Protein AF-A0A829D490-F1 (afdb_monomer_lite)

Sequence (42 aa):
MDHLIPIAKGGKSIKANLVPACKECNSAKKNKLPFEFDSETK

Radius of gyration: 9.92 Å; chains: 1; bounding box: 22×19×25 Å

pLDDT: mean 85.11, std 11.62, range [46.16, 94.75]

Structure (mmCIF, N/CA/C/O backbone):
data_AF-A0A829D490-F1
#
_entry.id   AF-A0A829D490-F1
#
loop_
_atom_site.group_PDB
_atom_site.id
_atom_site.type_symbol
_atom_site.label_atom_id
_atom_site.label_alt_id
_atom_site.label_comp_id
_atom_site.label_asym_id
_atom_site.label_entity_id
_atom_site.label_seq_id
_atom_site.pdbx_PDB_ins_code
_atom_site.Cartn_x
_atom_site.Cartn_y
_atom_site.Cartn_z
_atom_site.occupancy
_atom_site.B_iso_or_equiv
_atom_site.auth_seq_id
_atom_site.auth_comp_id
_atom_site.auth_asym_id
_atom_site.auth_atom_id
_atom_site.pdbx_PDB_model_num
ATOM 1 N N . MET A 1 1 ? -7.560 1.466 -2.554 1.00 85.69 1 MET A N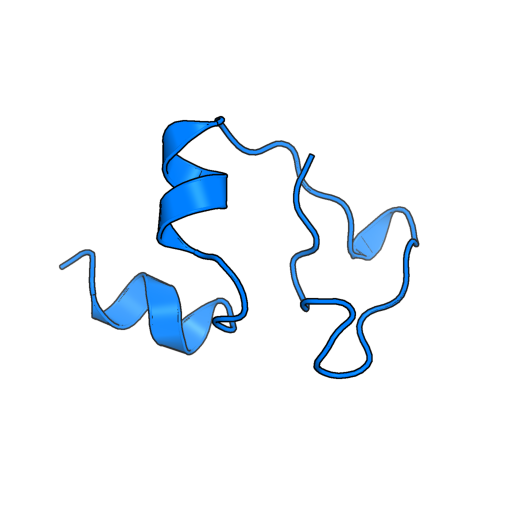 1
ATOM 2 C CA . MET A 1 1 ? -6.281 1.132 -3.213 1.00 85.69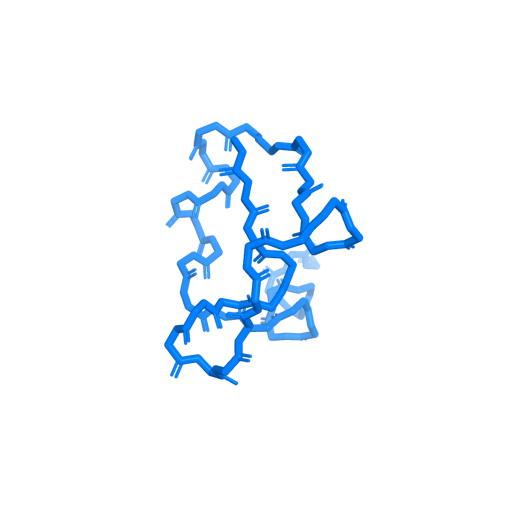 1 MET A CA 1
ATOM 3 C C . MET A 1 1 ? -5.216 1.266 -2.154 1.00 85.69 1 MET A C 1
ATOM 5 O O . MET A 1 1 ? -5.151 2.315 -1.527 1.00 85.69 1 MET A O 1
ATOM 9 N N . ASP A 1 2 ? -4.481 0.196 -1.918 1.00 90.62 2 ASP A N 1
ATOM 10 C CA . ASP A 1 2 ? -3.450 0.108 -0.889 1.00 90.62 2 ASP A CA 1
ATOM 11 C C . ASP A 1 2 ? -2.139 -0.340 -1.539 1.00 90.62 2 ASP A C 1
ATOM 13 O O . ASP A 1 2 ? -2.145 -1.017 -2.573 1.00 90.62 2 ASP A O 1
ATOM 17 N N . HIS A 1 3 ? -1.023 0.061 -0.943 1.00 92.25 3 HIS A N 1
ATOM 18 C CA . HIS A 1 3 ? 0.306 -0.363 -1.349 1.00 92.25 3 HIS A CA 1
ATOM 19 C C . HIS A 1 3 ? 0.727 -1.536 -0.471 1.00 92.25 3 HIS A C 1
ATOM 21 O O . HIS A 1 3 ? 0.912 -1.360 0.733 1.00 92.25 3 HIS A O 1
ATOM 27 N N . LEU A 1 4 ? 0.909 -2.724 -1.055 1.00 89.50 4 LEU A N 1
ATOM 28 C CA . LEU A 1 4 ? 1.333 -3.939 -0.349 1.00 89.50 4 LEU A CA 1
ATOM 29 C C . LEU A 1 4 ? 2.557 -3.651 0.536 1.00 89.50 4 LEU A C 1
ATOM 31 O O . LEU A 1 4 ? 2.528 -3.923 1.735 1.00 89.50 4 LEU A O 1
ATOM 35 N N . ILE A 1 5 ? 3.561 -2.997 -0.046 1.00 90.75 5 ILE A N 1
ATOM 36 C CA . ILE A 1 5 ? 4.684 -2.355 0.630 1.00 90.75 5 ILE A CA 1
ATOM 37 C C . ILE A 1 5 ? 4.393 -0.848 0.701 1.00 90.75 5 ILE A C 1
ATOM 39 O O . ILE A 1 5 ? 4.337 -0.206 -0.355 1.00 90.75 5 ILE A O 1
ATOM 43 N N . PRO A 1 6 ? 4.255 -0.260 1.904 1.00 92.00 6 PRO A N 1
ATOM 44 C CA . PRO A 1 6 ? 4.049 1.175 2.067 1.00 92.00 6 PRO A CA 1
ATOM 45 C C . PRO A 1 6 ? 5.168 1.999 1.422 1.00 92.00 6 PRO A C 1
ATOM 47 O O . PRO A 1 6 ? 6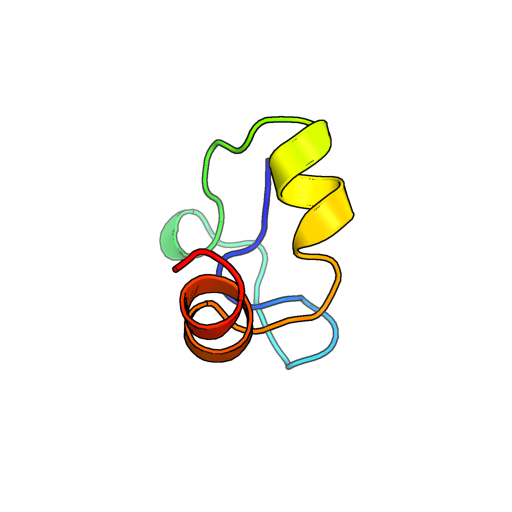.348 1.648 1.506 1.00 92.00 6 PRO A O 1
ATOM 50 N N . ILE A 1 7 ? 4.812 3.146 0.838 1.00 91.00 7 ILE A N 1
ATOM 51 C CA . ILE A 1 7 ? 5.779 4.065 0.208 1.00 91.00 7 ILE A CA 1
ATOM 52 C C . ILE A 1 7 ? 6.851 4.512 1.215 1.00 91.00 7 ILE A C 1
ATOM 54 O O . ILE A 1 7 ? 8.029 4.580 0.875 1.00 91.00 7 ILE A O 1
ATOM 58 N N . ALA A 1 8 ? 6.469 4.711 2.482 1.00 90.12 8 ALA A N 1
ATOM 59 C CA . ALA A 1 8 ? 7.386 5.064 3.568 1.00 90.12 8 ALA A CA 1
ATOM 60 C C . ALA A 1 8 ? 8.501 4.026 3.816 1.00 90.12 8 ALA A C 1
ATOM 62 O O . ALA A 1 8 ? 9.541 4.375 4.365 1.00 90.12 8 ALA A O 1
ATOM 63 N N . LYS A 1 9 ? 8.310 2.764 3.402 1.00 89.12 9 LYS A N 1
ATOM 64 C CA . LYS A 1 9 ? 9.308 1.683 3.497 1.00 89.12 9 LYS A CA 1
ATOM 65 C C . LYS A 1 9 ? 9.967 1.357 2.144 1.00 89.12 9 LYS A C 1
ATOM 67 O O . LYS A 1 9 ? 10.553 0.291 1.985 1.00 89.12 9 LYS A O 1
ATOM 72 N N . GLY A 1 10 ? 9.868 2.255 1.159 1.00 90.75 10 GLY A N 1
ATOM 73 C CA . GLY A 1 10 ? 10.468 2.081 -0.171 1.00 90.75 10 GLY A CA 1
ATOM 74 C C . GLY A 1 10 ? 9.571 1.377 -1.195 1.00 90.75 10 GLY A C 1
ATOM 75 O O . GLY A 1 10 ? 10.038 1.004 -2.274 1.00 90.75 10 GLY A O 1
ATOM 76 N N . GLY A 1 11 ? 8.283 1.198 -0.889 1.00 91.62 11 GLY A N 1
ATOM 77 C CA . GLY A 1 11 ? 7.304 0.676 -1.838 1.00 91.62 11 GLY A CA 1
ATOM 78 C C . GLY A 1 11 ? 7.094 1.604 -3.039 1.00 91.62 11 GLY A C 1
ATOM 79 O O . GLY A 1 11 ? 7.039 2.824 -2.900 1.00 91.62 11 GLY A O 1
ATOM 80 N N . LYS A 1 12 ? 6.949 1.025 -4.236 1.00 93.81 12 LYS A N 1
ATOM 81 C CA . LYS A 1 12 ? 6.730 1.770 -5.490 1.00 93.81 12 LYS A CA 1
ATOM 82 C C . LYS A 1 12 ? 5.262 1.722 -5.912 1.00 93.81 12 LYS A C 1
ATOM 84 O O . LYS A 1 12 ? 4.599 0.711 -5.702 1.00 93.81 12 LYS A O 1
ATOM 89 N N . SER A 1 13 ? 4.760 2.761 -6.576 1.00 93.88 13 SER A N 1
ATOM 90 C CA . SER A 1 13 ? 3.400 2.785 -7.148 1.00 93.88 13 SER A CA 1
ATOM 91 C C . SER A 1 13 ? 3.329 2.026 -8.480 1.00 93.88 13 SER A C 1
ATOM 93 O O . SER A 1 13 ? 3.053 2.602 -9.527 1.00 93.88 13 SER A O 1
ATOM 95 N N . ILE A 1 14 ? 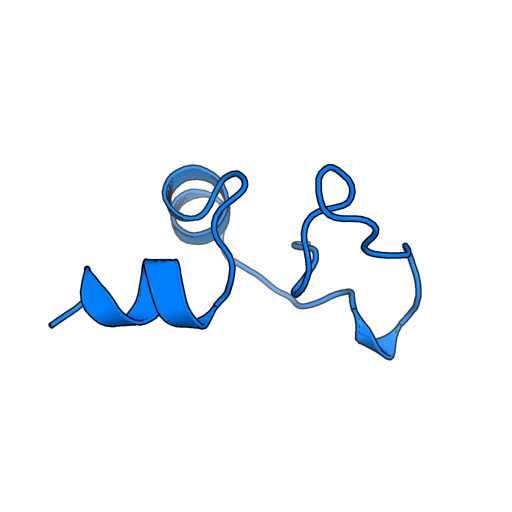3.625 0.726 -8.443 1.00 94.75 14 ILE A N 1
ATOM 96 C CA . ILE A 1 14 ? 3.553 -0.182 -9.596 1.00 94.75 14 ILE A CA 1
ATOM 97 C C . ILE A 1 14 ? 2.344 -1.107 -9.465 1.00 94.75 14 ILE A C 1
ATOM 99 O O . ILE A 1 14 ? 1.926 -1.420 -8.352 1.00 94.75 14 ILE A O 1
ATOM 103 N N . LYS A 1 15 ? 1.820 -1.615 -10.588 1.00 92.38 15 LYS A N 1
ATOM 104 C CA . LYS A 1 15 ? 0.646 -2.510 -10.603 1.00 92.38 15 LYS A CA 1
ATOM 105 C C 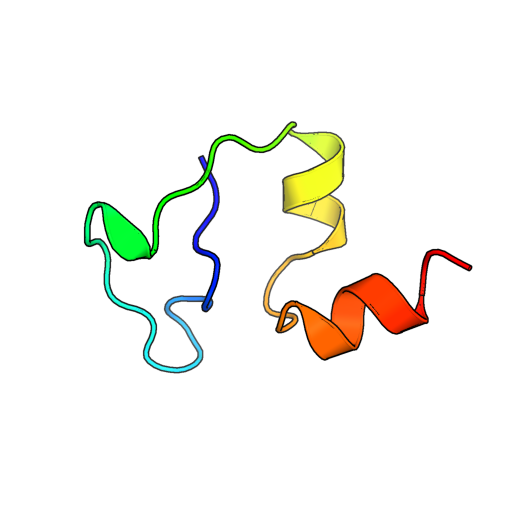. LYS A 1 15 ? 0.797 -3.723 -9.672 1.00 92.38 15 LYS A C 1
ATOM 107 O O . LYS A 1 15 ? -0.177 -4.132 -9.065 1.00 92.38 15 LYS A O 1
ATOM 112 N N . ALA A 1 16 ? 2.013 -4.248 -9.520 1.00 93.25 16 ALA A N 1
ATOM 113 C CA . ALA A 1 16 ? 2.299 -5.369 -8.622 1.00 93.25 16 ALA A CA 1
ATOM 114 C C . ALA A 1 16 ? 2.225 -5.017 -7.121 1.00 93.25 16 ALA A C 1
ATOM 116 O O . ALA A 1 16 ? 2.051 -5.908 -6.300 1.00 93.25 16 ALA A O 1
ATOM 117 N N . ASN A 1 17 ? 2.366 -3.739 -6.755 1.00 93.00 17 ASN A N 1
ATOM 118 C CA . ASN A 1 17 ? 2.306 -3.274 -5.367 1.00 93.00 17 ASN A CA 1
ATOM 119 C C . ASN A 1 17 ? 0.925 -2.708 -5.004 1.00 93.00 17 ASN A C 1
ATOM 121 O O . ASN A 1 17 ? 0.648 -2.490 -3.833 1.00 93.00 17 ASN A O 1
ATOM 125 N N . LEU A 1 18 ? 0.070 -2.431 -5.990 1.00 92.56 18 LEU A N 1
ATOM 126 C CA . LEU A 1 18 ? -1.245 -1.837 -5.775 1.00 92.56 18 LEU A CA 1
ATOM 127 C C . LEU A 1 18 ? -2.303 -2.929 -5.664 1.00 92.56 18 LEU A C 1
ATOM 129 O O . LEU A 1 18 ? -2.564 -3.651 -6.625 1.00 92.56 18 LEU A O 1
ATOM 133 N N . VAL A 1 19 ? -2.945 -3.006 -4.503 1.00 91.75 19 VAL A N 1
ATOM 134 C CA . VAL A 1 19 ? -3.999 -3.982 -4.221 1.00 91.75 19 VAL A CA 1
ATOM 135 C C . VAL A 1 19 ? -5.333 -3.290 -3.917 1.00 91.75 19 VAL A C 1
ATOM 137 O O . VAL A 1 19 ? -5.365 -2.170 -3.380 1.00 91.75 19 VAL A O 1
ATOM 140 N N . PRO A 1 20 ? -6.469 -3.909 -4.283 1.00 92.06 20 PRO A N 1
ATOM 141 C CA . PRO A 1 20 ? -7.768 -3.457 -3.815 1.00 92.06 20 PRO A CA 1
ATOM 142 C C . PRO A 1 20 ? -7.879 -3.740 -2.313 1.00 92.06 20 PRO A C 1
ATOM 144 O O . PRO A 1 20 ? -7.654 -4.856 -1.861 1.00 92.06 20 PRO A O 1
ATOM 147 N N . ALA A 1 21 ? -8.230 -2.717 -1.541 1.00 89.19 21 ALA A N 1
ATOM 148 C CA . ALA A 1 21 ? -8.431 -2.818 -0.101 1.00 89.19 21 ALA A CA 1
ATOM 149 C C . ALA A 1 21 ? -9.598 -1.922 0.310 1.00 89.19 21 ALA A C 1
ATOM 151 O O . ALA A 1 21 ? -9.785 -0.840 -0.266 1.00 89.19 21 ALA A O 1
ATOM 152 N N . CYS A 1 22 ? -10.362 -2.378 1.302 1.00 92.12 22 CYS A N 1
ATOM 153 C CA . CYS A 1 22 ? -11.450 -1.618 1.899 1.00 92.12 22 CYS A CA 1
ATOM 154 C C . CYS A 1 22 ? -10.909 -0.418 2.701 1.00 92.12 22 CYS A C 1
ATOM 156 O O . CYS A 1 22 ? -9.741 -0.409 3.099 1.00 92.12 22 CYS A O 1
ATOM 158 N N . LYS A 1 23 ? -11.737 0.609 2.948 1.00 88.56 23 LYS A N 1
ATOM 159 C CA . LYS A 1 23 ? -11.300 1.810 3.687 1.00 88.56 23 LYS A CA 1
ATOM 160 C C . LYS A 1 23 ? -10.833 1.458 5.103 1.00 88.56 23 LYS A C 1
ATOM 162 O O . LYS A 1 23 ? -9.770 1.910 5.513 1.00 88.56 23 LYS A O 1
ATOM 167 N N . GLU A 1 24 ? -11.590 0.619 5.804 1.00 90.12 24 GLU A N 1
ATOM 168 C CA . GLU A 1 24 ? -11.287 0.174 7.172 1.00 90.12 24 GLU A CA 1
ATOM 169 C C . GLU A 1 24 ? -9.975 -0.618 7.229 1.00 90.12 24 GLU A C 1
ATOM 171 O O . GLU A 1 24 ? -9.084 -0.287 8.007 1.00 90.12 24 GLU A O 1
ATOM 176 N N . CYS A 1 25 ? -9.811 -1.577 6.316 1.00 86.62 25 CYS A N 1
ATOM 177 C CA . CYS A 1 25 ? -8.613 -2.394 6.133 1.00 86.62 25 CYS A CA 1
ATOM 178 C C . CYS A 1 25 ? -7.368 -1.516 5.919 1.00 86.62 25 CYS A C 1
ATOM 180 O O . CYS A 1 25 ? -6.350 -1.667 6.593 1.00 86.62 25 CYS A O 1
ATOM 182 N N . ASN A 1 26 ? -7.470 -0.549 5.000 1.00 89.75 26 ASN A N 1
ATOM 183 C CA . ASN A 1 26 ? -6.379 0.358 4.656 1.00 89.75 26 ASN A CA 1
ATOM 184 C C . ASN A 1 26 ? -5.999 1.275 5.834 1.00 89.75 26 ASN A C 1
ATOM 186 O O . ASN A 1 26 ? -4.821 1.493 6.118 1.00 89.75 26 ASN A O 1
ATOM 190 N N . SER A 1 27 ? -6.997 1.781 6.565 1.00 87.56 27 SER A N 1
ATOM 191 C CA . SER A 1 27 ? -6.784 2.610 7.756 1.00 87.56 27 SER A CA 1
ATOM 192 C C . SER A 1 27 ? -6.211 1.833 8.944 1.00 87.56 27 SER A C 1
ATOM 194 O O . SER A 1 27 ? -5.471 2.422 9.735 1.00 87.56 27 SER A O 1
ATOM 196 N N . ALA A 1 28 ? -6.516 0.539 9.072 1.00 87.75 28 ALA A N 1
ATOM 197 C CA . ALA A 1 28 ? -5.948 -0.333 10.098 1.00 87.75 28 ALA A CA 1
ATOM 198 C C . ALA A 1 28 ? -4.480 -0.692 9.798 1.00 87.75 28 ALA A C 1
ATOM 200 O O . ALA A 1 28 ? -3.635 -0.640 10.694 1.00 87.75 28 ALA A O 1
ATOM 201 N N . LYS A 1 29 ? -4.158 -0.978 8.528 1.00 85.31 29 LYS A N 1
ATOM 202 C CA . LYS A 1 29 ? -2.808 -1.349 8.075 1.00 85.31 29 LYS A CA 1
ATOM 203 C C . LYS A 1 29 ? -1.791 -0.204 8.181 1.00 85.31 29 LYS A C 1
ATOM 205 O O . LYS A 1 29 ? -0.670 -0.415 8.644 1.00 85.31 29 LYS A O 1
ATOM 210 N N . LYS A 1 30 ? -2.159 1.024 7.794 1.00 85.88 30 LYS A N 1
ATOM 211 C CA . LYS A 1 30 ? -1.270 2.209 7.817 1.00 85.88 30 LYS A CA 1
ATOM 212 C C . LYS A 1 30 ? 0.077 1.948 7.112 1.00 85.88 30 LYS A C 1
ATOM 214 O O . LYS A 1 30 ? 0.116 1.707 5.914 1.00 85.88 30 LYS A O 1
ATOM 219 N N . ASN A 1 31 ? 1.180 1.999 7.864 1.00 87.06 31 ASN A N 1
ATOM 220 C CA . ASN A 1 31 ? 2.552 1.815 7.382 1.00 87.06 31 ASN A CA 1
ATOM 221 C C . ASN A 1 31 ? 3.129 0.435 7.744 1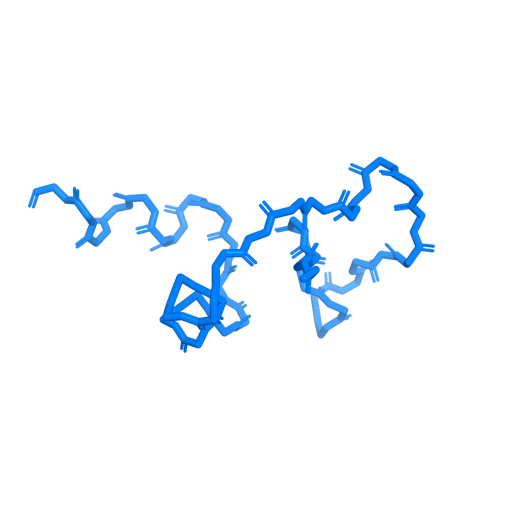.00 87.06 31 ASN A C 1
ATOM 223 O O . ASN A 1 31 ? 4.345 0.236 7.660 1.00 87.06 31 ASN A O 1
ATOM 227 N N . LYS A 1 32 ? 2.279 -0.498 8.184 1.00 87.38 32 LYS A N 1
ATOM 228 C CA . LYS A 1 32 ? 2.682 -1.858 8.537 1.00 87.38 32 LYS A CA 1
ATOM 229 C C . LYS A 1 32 ? 2.904 -2.684 7.277 1.00 87.38 32 LYS A C 1
ATOM 231 O O . LYS A 1 32 ? 2.184 -2.549 6.282 1.00 87.38 32 LYS A O 1
ATOM 236 N N . LEU A 1 33 ? 3.921 -3.534 7.321 1.00 86.06 33 LEU A N 1
ATOM 237 C CA . LEU A 1 33 ? 4.132 -4.560 6.309 1.00 86.06 33 LEU A CA 1
ATOM 238 C C . LEU A 1 33 ? 3.084 -5.672 6.474 1.00 86.06 33 LEU A C 1
ATOM 240 O O . LEU A 1 33 ? 2.530 -5.827 7.562 1.00 86.06 33 LEU A O 1
ATOM 244 N N . PRO A 1 34 ? 2.818 -6.469 5.426 1.00 82.38 34 PRO A N 1
ATOM 245 C CA . PRO A 1 34 ? 1.809 -7.527 5.481 1.00 82.38 34 PRO A CA 1
ATOM 246 C C . PRO A 1 34 ? 2.000 -8.486 6.664 1.00 82.38 34 PRO A C 1
ATOM 248 O O . PRO A 1 34 ? 1.033 -8.836 7.325 1.00 82.38 34 PRO A O 1
ATOM 251 N N . PHE A 1 35 ? 3.249 -8.830 6.990 1.00 80.56 35 PHE A N 1
ATOM 252 C CA . PHE A 1 35 ? 3.569 -9.710 8.116 1.00 80.56 35 PHE A CA 1
ATOM 253 C C . PHE A 1 35 ? 3.380 -9.063 9.495 1.00 80.56 35 PHE A C 1
ATOM 255 O O . PHE A 1 35 ? 3.201 -9.782 10.466 1.00 80.56 35 PHE A O 1
ATOM 262 N N . GLU A 1 36 ? 3.429 -7.730 9.595 1.00 79.62 36 GLU A N 1
ATOM 263 C CA . GLU A 1 36 ? 3.159 -7.003 10.845 1.00 79.62 36 GLU A CA 1
ATOM 264 C C . GLU A 1 36 ? 1.644 -6.880 11.084 1.00 79.62 36 GLU A C 1
ATOM 266 O O . GLU A 1 36 ? 1.206 -6.810 12.226 1.00 79.62 36 GLU A O 1
ATOM 271 N N . PHE A 1 37 ? 0.847 -6.860 10.008 1.00 78.31 37 PHE A N 1
ATOM 272 C CA . PHE A 1 37 ? -0.611 -6.730 10.056 1.00 78.31 37 PHE A CA 1
ATOM 273 C C . PHE A 1 37 ? -1.331 -8.077 10.263 1.00 78.31 37 PHE A C 1
ATOM 275 O O . PHE A 1 37 ? -2.275 -8.155 11.048 1.00 78.31 37 PHE A O 1
ATOM 282 N N . ASP A 1 38 ? -0.866 -9.146 9.607 1.00 66.44 38 ASP A N 1
ATOM 283 C CA . ASP A 1 38 ? -1.435 -10.502 9.730 1.00 66.44 38 ASP A CA 1
ATOM 284 C C . ASP A 1 38 ? -1.296 -11.052 11.163 1.00 66.44 38 ASP A C 1
ATOM 286 O O . ASP A 1 38 ? -2.205 -11.677 11.703 1.00 66.44 38 ASP A O 1
ATOM 290 N N . SER A 1 39 ? -0.203 -10.701 11.852 1.00 59.88 39 SER A N 1
ATOM 291 C CA . SER A 1 39 ? 0.020 -11.072 13.254 1.00 59.88 39 SER A CA 1
ATOM 292 C C . SER A 1 39 ? -0.954 -10.437 14.257 1.00 59.88 39 SER A C 1
ATOM 294 O O . SER A 1 39 ? -1.045 -10.920 15.383 1.00 59.88 39 SER A O 1
ATOM 296 N N . GLU A 1 40 ? -1.677 -9.377 13.882 1.00 54.88 40 GLU A N 1
ATOM 297 C CA . GLU A 1 40 ? -2.678 -8.712 14.736 1.00 54.88 40 GLU A CA 1
ATOM 298 C C . GLU A 1 40 ? -4.119 -9.167 14.456 1.00 54.88 40 GLU A C 1
ATOM 300 O O . GLU A 1 40 ? -5.025 -8.793 15.195 1.00 54.88 40 GLU A O 1
ATOM 305 N N . THR A 1 41 ? -4.347 -9.962 13.406 1.00 52.03 41 THR A N 1
ATOM 306 C CA . THR A 1 41 ? -5.687 -10.401 12.966 1.00 52.03 41 THR A CA 1
ATOM 307 C C . THR A 1 41 ? -5.956 -11.883 13.244 1.00 52.03 41 THR A C 1
ATOM 309 O O . THR A 1 41 ? -6.696 -12.532 12.507 1.00 52.03 41 THR A O 1
ATOM 312 N N . LYS A 1 42 ? -5.376 -12.416 14.326 1.00 46.16 42 LYS A N 1
ATOM 313 C CA . LYS A 1 42 ? -5.662 -13.773 14.810 1.00 46.16 42 LYS A CA 1
ATOM 314 C C . LYS A 1 42 ? -6.818 -13.810 15.802 1.00 46.16 42 LYS A C 1
ATOM 316 O O . LYS A 1 42 ? -6.846 -12.938 16.697 1.00 46.16 42 LYS A O 1
#

Organism: NCBI:txid996803

Secondary structure (DSSP, 8-state):
-EESS-GGGT---STTTEE---HHHHHHHTT--HHHHHTT--

Foldseek 3Di:
DAFLQDVVNVTDPDPVRDDDDDPVRRVQCPRPHPVRNVVVVD

InterPro domains:
  IPR003615 HNH nuclease [cd00085] (1-29)
  IPR029471 HNH endonuclease 5 [PF14279] (2-38)
  IPR052892 Nucleic_acid-targeting_endonuclease [PTHR33877] (1-39)